Protein AF-A0A369ZVQ5-F1 (afdb_monomer_lite)

Foldseek 3Di:
DPDDQDPVNVVVVVLVVLVVVLDLVSLQVCLVVDPPLVSSLVSLVSSVVVVDPVSVVSNVVSVVVVVVD

pLDDT: mean 89.4, std 13.6, range [42.66, 98.56]

Organism: NCBI:txid736

Sequence (69 aa):
MPKQPDLQEKIEAIKEELVLSKDPKVLIKLGELEKDKSKAQKYFGDACDLRSQEGCDKYRELNEKEQEK

Radius of gyration: 14.18 Å; chains: 1; bounding box: 22×37×44 Å

Structure (mmCIF, N/CA/C/O backbone):
data_AF-A0A369ZVQ5-F1
#
_entry.id   AF-A0A369ZVQ5-F1
#
loop_
_atom_site.group_PDB
_atom_site.id
_atom_site.type_symbol
_atom_site.label_atom_id
_atom_site.label_alt_id
_atom_site.label_comp_id
_atom_site.label_asym_id
_atom_site.label_entity_id
_atom_site.label_seq_id
_atom_site.pdbx_PDB_ins_code
_atom_site.Cartn_x
_atom_site.Cartn_y
_atom_site.Cartn_z
_atom_site.occupancy
_atom_site.B_iso_or_equiv
_atom_site.auth_seq_id
_atom_site.auth_comp_id
_atom_site.auth_asym_id
_atom_site.auth_atom_id
_atom_site.pdbx_PDB_model_num
ATOM 1 N N . MET A 1 1 ? -3.360 23.974 -30.297 1.00 42.66 1 MET A N 1
ATOM 2 C CA . MET A 1 1 ? -2.125 23.760 -29.511 1.00 42.66 1 MET A CA 1
ATOM 3 C C . MET A 1 1 ? -2.282 22.452 -28.757 1.00 42.66 1 MET A C 1
ATOM 5 O O . MET A 1 1 ? -3.319 22.309 -28.116 1.00 42.66 1 MET A O 1
ATOM 9 N N . PRO A 1 2 ? -1.349 21.492 -28.865 1.00 52.97 2 PRO A N 1
ATOM 10 C CA . PRO A 1 2 ? -1.421 20.276 -28.063 1.00 52.97 2 PRO A CA 1
ATOM 11 C C . PRO A 1 2 ? -1.336 20.691 -26.592 1.00 52.97 2 PRO A C 1
ATOM 13 O O . PRO A 1 2 ? -0.385 21.366 -26.193 1.00 52.97 2 PRO A O 1
ATOM 16 N N . LYS A 1 3 ? -2.372 20.375 -25.809 1.00 62.4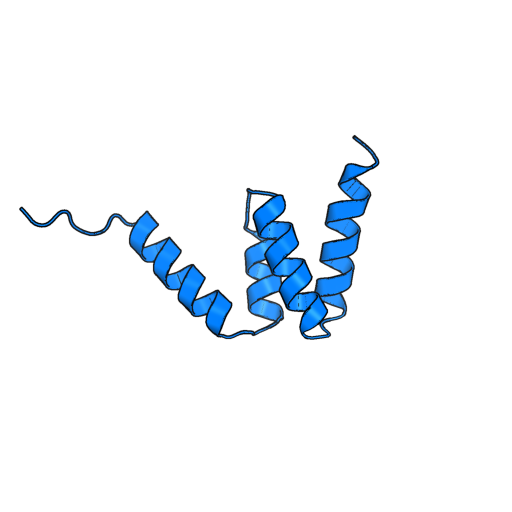1 3 LYS A N 1
ATOM 17 C CA . LYS A 1 3 ? -2.304 20.502 -24.352 1.00 62.41 3 LYS A CA 1
ATOM 18 C C . LYS A 1 3 ? -1.198 19.547 -23.923 1.00 62.41 3 LYS A C 1
ATOM 20 O O . LYS A 1 3 ? -1.293 18.355 -24.197 1.00 62.41 3 LYS A O 1
ATOM 25 N N . GLN A 1 4 ? -0.105 20.082 -23.385 1.00 63.16 4 GLN A N 1
ATOM 26 C CA . GLN A 1 4 ? 0.903 19.227 -22.773 1.00 63.16 4 GLN A CA 1
ATOM 27 C C . GLN A 1 4 ? 0.197 18.423 -21.681 1.00 63.16 4 GLN A C 1
ATOM 29 O O . GLN A 1 4 ? -0.584 19.039 -20.948 1.00 63.16 4 GLN A O 1
ATOM 34 N N . PRO A 1 5 ? 0.435 17.105 -21.587 1.00 67.62 5 PRO A N 1
ATOM 35 C CA . PRO A 1 5 ? -0.146 16.329 -20.513 1.00 67.62 5 PRO A CA 1
ATOM 36 C C . PRO A 1 5 ? 0.310 16.953 -19.206 1.00 67.62 5 PRO A C 1
ATOM 38 O O . PRO A 1 5 ? 1.508 17.232 -19.019 1.00 67.62 5 PRO A O 1
ATOM 41 N N . ASP A 1 6 ? -0.663 17.278 -18.365 1.00 83.06 6 ASP A N 1
ATOM 42 C CA . ASP A 1 6 ? -0.383 17.931 -17.106 1.00 83.06 6 ASP A CA 1
ATOM 43 C C . ASP A 1 6 ? 0.476 17.001 -16.239 1.00 83.06 6 ASP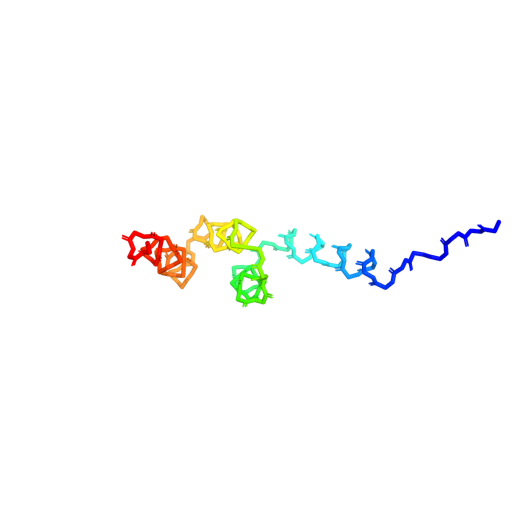 A C 1
ATOM 45 O O . ASP A 1 6 ? 0.560 15.786 -16.443 1.00 83.06 6 ASP A O 1
ATOM 49 N N . LEU A 1 7 ? 1.211 17.584 -15.295 1.00 84.94 7 LEU A N 1
ATOM 50 C CA . LEU A 1 7 ? 2.112 16.803 -14.454 1.00 84.94 7 LEU A CA 1
ATOM 51 C C . LEU A 1 7 ? 1.359 15.692 -13.700 1.00 84.94 7 LEU A C 1
ATOM 53 O O . LEU A 1 7 ? 1.956 14.653 -13.431 1.00 84.94 7 LEU A O 1
ATOM 57 N N . GLN A 1 8 ? 0.067 15.878 -13.403 1.00 84.19 8 GLN A N 1
ATOM 58 C CA . GLN A 1 8 ? -0.740 14.849 -12.753 1.00 84.19 8 GLN A CA 1
ATOM 59 C C . GLN A 1 8 ? -1.087 13.715 -13.715 1.00 84.19 8 GLN A C 1
ATOM 61 O O . GLN A 1 8 ? -0.999 12.563 -13.312 1.00 84.19 8 GLN A O 1
ATOM 66 N N . GLU A 1 9 ? -1.379 14.006 -14.982 1.00 89.19 9 GLU A N 1
ATOM 67 C CA . GLU A 1 9 ? -1.606 12.991 -16.018 1.00 89.19 9 GLU A CA 1
ATOM 68 C C . GLU A 1 9 ? -0.382 12.075 -16.189 1.00 89.19 9 GLU A C 1
ATOM 70 O O . GLU A 1 9 ? -0.509 10.853 -16.244 1.00 89.19 9 GLU A O 1
ATOM 75 N N . LYS A 1 10 ? 0.831 12.644 -16.154 1.00 89.56 10 LYS A N 1
ATOM 76 C CA . LYS A 1 10 ? 2.076 11.851 -16.167 1.00 89.56 10 LYS A CA 1
ATOM 77 C C . LYS A 1 10 ? 2.263 11.022 -14.897 1.00 89.56 10 LYS A C 1
ATOM 79 O O . LYS A 1 10 ? 2.736 9.893 -14.975 1.00 89.56 10 LYS A O 1
ATOM 84 N N . ILE A 1 11 ? 1.928 11.581 -13.734 1.00 88.88 11 ILE A N 1
ATOM 85 C CA . ILE A 1 11 ? 2.005 10.860 -12.456 1.00 88.88 11 ILE A CA 1
ATOM 86 C C . ILE A 1 11 ? 1.024 9.685 -12.448 1.00 88.88 11 ILE A C 1
ATOM 88 O O . ILE A 1 11 ? 1.390 8.604 -11.994 1.00 88.88 11 ILE A O 1
ATOM 92 N N . GLU A 1 12 ? -0.193 9.875 -12.954 1.00 88.94 12 GLU A N 1
ATOM 93 C CA . GLU A 1 12 ? -1.206 8.821 -12.993 1.00 88.94 12 GLU A CA 1
ATOM 94 C C . GLU A 1 12 ? -0.805 7.704 -13.966 1.00 88.94 12 GLU A C 1
ATOM 96 O O . GLU A 1 12 ? -0.868 6.538 -13.593 1.00 88.94 12 GLU A O 1
ATOM 101 N N . ALA A 1 13 ? -0.258 8.040 -15.141 1.00 91.00 13 ALA A N 1
ATOM 102 C CA . ALA A 1 13 ? 0.283 7.043 -16.070 1.00 91.00 13 ALA A CA 1
ATOM 103 C C . ALA A 1 13 ? 1.412 6.203 -15.438 1.00 91.00 13 ALA A C 1
ATOM 105 O O . ALA A 1 13 ? 1.416 4.978 -15.537 1.00 91.00 13 ALA A O 1
ATOM 106 N N . ILE A 1 14 ? 2.336 6.842 -14.710 1.00 90.56 14 ILE A N 1
ATOM 107 C CA . ILE A 1 14 ? 3.404 6.129 -13.988 1.00 90.56 14 ILE A CA 1
ATOM 108 C C . ILE A 1 14 ? 2.817 5.236 -12.886 1.00 90.56 14 ILE A C 1
ATOM 110 O O . ILE A 1 14 ? 3.284 4.117 -12.685 1.00 90.56 14 ILE A O 1
ATOM 114 N N . LYS A 1 15 ? 1.789 5.695 -12.161 1.00 90.25 15 LYS A N 1
ATOM 115 C CA . LYS A 1 15 ? 1.108 4.857 -11.164 1.00 90.25 15 LYS A CA 1
ATOM 116 C C . LYS A 1 15 ? 0.470 3.628 -11.805 1.00 90.25 15 LYS A C 1
ATOM 118 O O . LYS A 1 15 ? 0.598 2.545 -11.243 1.00 90.25 15 LYS A O 1
ATOM 123 N N . GLU A 1 16 ? -0.183 3.769 -12.956 1.00 90.88 16 GLU A N 1
ATOM 124 C CA . GLU A 1 16 ? -0.761 2.633 -13.681 1.00 90.88 16 GLU A CA 1
ATOM 125 C C . GLU A 1 16 ? 0.316 1.610 -14.072 1.00 90.88 16 GLU A C 1
ATOM 127 O O . GLU A 1 16 ? 0.149 0.416 -13.816 1.00 90.88 16 GLU A O 1
ATOM 132 N N . GLU A 1 17 ? 1.460 2.064 -14.592 1.00 92.75 17 GLU A N 1
ATOM 133 C CA . GLU A 1 17 ? 2.608 1.194 -14.885 1.00 92.75 17 GLU A CA 1
ATOM 134 C C . GLU A 1 17 ? 3.133 0.475 -13.630 1.00 92.75 17 GLU A C 1
ATOM 136 O O . GLU A 1 17 ? 3.403 -0.729 -13.656 1.00 92.75 17 GLU A O 1
ATOM 141 N N . LEU A 1 18 ? 3.233 1.183 -12.501 1.00 91.50 18 LEU A N 1
ATOM 142 C CA . LEU A 1 18 ? 3.663 0.608 -11.224 1.00 91.50 18 LEU A CA 1
ATOM 143 C C . LEU A 1 18 ? 2.682 -0.447 -10.701 1.00 91.50 18 LEU A C 1
ATOM 145 O O . LEU A 1 18 ? 3.117 -1.482 -10.198 1.00 91.50 18 LEU A O 1
ATOM 149 N N . VAL A 1 19 ? 1.374 -0.236 -10.851 1.00 91.56 19 VAL A N 1
ATOM 150 C CA . VAL A 1 19 ? 0.349 -1.226 -10.479 1.00 91.56 19 VAL A CA 1
ATOM 151 C C . VAL A 1 19 ? 0.468 -2.485 -11.343 1.00 91.56 19 VAL A C 1
ATOM 153 O O . VAL A 1 19 ? 0.344 -3.601 -10.836 1.00 91.56 19 VAL A O 1
ATOM 156 N N . LEU A 1 20 ? 0.787 -2.335 -12.632 1.00 91.94 20 LEU A N 1
ATOM 157 C CA . LEU A 1 20 ? 0.987 -3.463 -13.549 1.00 91.94 20 LEU A CA 1
ATOM 158 C C . LEU A 1 20 ? 2.216 -4.318 -13.217 1.00 91.94 20 LEU A C 1
ATOM 160 O O . LEU A 1 20 ? 2.231 -5.499 -13.567 1.00 91.94 20 LEU A O 1
ATOM 164 N N . SER A 1 21 ? 3.214 -3.768 -12.516 1.00 91.44 21 SER A N 1
ATOM 165 C CA . SER A 1 21 ? 4.388 -4.535 -12.072 1.00 91.44 21 SER A CA 1
ATOM 166 C C . SER A 1 21 ? 4.034 -5.701 -11.139 1.00 91.44 21 SER A C 1
ATOM 168 O O . SER A 1 21 ? 4.800 -6.659 -11.050 1.00 91.44 21 SER A O 1
ATOM 170 N N . LYS A 1 22 ? 2.869 -5.634 -10.467 1.00 91.88 22 LYS A N 1
ATOM 171 C CA . LYS A 1 22 ? 2.395 -6.620 -9.481 1.00 91.88 22 LYS A CA 1
ATOM 172 C C . LYS A 1 22 ? 3.423 -6.933 -8.388 1.00 91.88 22 LYS A C 1
ATOM 174 O O . LYS A 1 22 ? 3.432 -8.036 -7.849 1.00 91.88 22 LYS A O 1
ATOM 179 N N . ASP A 1 23 ? 4.287 -5.981 -8.045 1.00 96.94 23 ASP A N 1
ATOM 180 C CA . ASP A 1 23 ? 5.148 -6.105 -6.873 1.00 96.94 23 ASP A CA 1
ATOM 181 C C . ASP A 1 23 ? 4.331 -5.747 -5.616 1.00 96.94 23 ASP A C 1
ATOM 183 O O . ASP A 1 23 ? 3.876 -4.602 -5.486 1.00 96.94 23 ASP A O 1
ATOM 187 N N . PRO A 1 24 ? 4.150 -6.679 -4.659 1.00 97.69 24 PRO A N 1
ATOM 188 C CA . PRO A 1 24 ? 3.396 -6.397 -3.445 1.00 97.69 24 PRO A CA 1
ATOM 189 C C . PRO A 1 24 ? 3.949 -5.214 -2.644 1.00 97.69 24 PRO A C 1
ATOM 191 O O . PRO A 1 24 ? 3.172 -4.486 -2.032 1.00 97.69 24 PRO A O 1
ATOM 194 N N . LYS A 1 25 ? 5.268 -4.973 -2.660 1.00 97.12 25 LYS A N 1
ATOM 195 C CA . LYS A 1 25 ? 5.882 -3.842 -1.944 1.00 97.12 25 LYS A CA 1
ATOM 196 C C . LYS A 1 25 ? 5.498 -2.507 -2.566 1.00 97.12 25 LYS A C 1
ATOM 198 O O . LYS A 1 25 ? 5.255 -1.538 -1.848 1.00 97.12 25 LYS A O 1
ATOM 203 N N . VAL A 1 26 ? 5.429 -2.457 -3.896 1.00 97.44 26 VAL A N 1
ATOM 204 C CA . VAL A 1 26 ? 4.995 -1.261 -4.628 1.00 97.44 26 VAL A CA 1
ATOM 205 C C . VAL A 1 26 ? 3.534 -0.966 -4.310 1.00 97.44 26 VAL A C 1
ATOM 207 O O . VAL A 1 26 ? 3.211 0.164 -3.955 1.00 97.44 26 VAL A O 1
ATOM 210 N N . LEU A 1 27 ? 2.671 -1.983 -4.350 1.00 97.88 27 LEU A N 1
ATOM 211 C CA . LEU A 1 27 ? 1.251 -1.847 -4.016 1.00 97.88 27 LEU A CA 1
ATOM 212 C C . LEU A 1 27 ? 1.044 -1.372 -2.571 1.00 97.88 27 LEU A C 1
ATOM 214 O O . LEU A 1 27 ? 0.304 -0.418 -2.346 1.00 97.88 27 LEU A O 1
ATOM 218 N N . ILE A 1 28 ? 1.761 -1.948 -1.600 1.00 98.12 28 ILE A N 1
ATOM 219 C CA . ILE A 1 28 ? 1.730 -1.475 -0.206 1.00 98.12 28 ILE A CA 1
ATOM 220 C C . ILE A 1 28 ? 2.125 0.001 -0.141 1.00 98.12 28 ILE A C 1
ATOM 222 O O . ILE A 1 28 ? 1.417 0.802 0.470 1.00 98.12 28 ILE A O 1
ATOM 226 N N . LYS A 1 29 ? 3.207 0.400 -0.822 1.00 97.94 29 LYS A N 1
ATOM 227 C CA . LYS A 1 29 ? 3.658 1.791 -0.776 1.00 97.94 29 LYS A CA 1
ATOM 228 C C . LYS A 1 29 ? 2.668 2.763 -1.416 1.00 97.94 29 LYS A C 1
ATOM 230 O O . LYS A 1 29 ? 2.480 3.866 -0.905 1.00 97.94 29 LYS A O 1
ATOM 235 N N . LEU A 1 30 ? 2.027 2.357 -2.510 1.00 96.62 30 LEU A N 1
ATOM 236 C CA . LEU A 1 30 ? 0.957 3.125 -3.142 1.00 96.62 30 LEU A CA 1
ATOM 237 C C . LEU A 1 30 ? -0.240 3.274 -2.197 1.00 96.62 30 LEU A C 1
ATOM 239 O O . LEU A 1 30 ? -0.735 4.386 -2.040 1.00 96.62 30 LEU A O 1
ATOM 243 N N . GLY A 1 31 ? -0.647 2.201 -1.513 1.00 96.69 31 GLY A N 1
ATOM 244 C CA . GLY A 1 31 ? -1.714 2.236 -0.511 1.00 96.69 31 GLY A CA 1
ATOM 245 C C . GLY A 1 31 ? -1.436 3.193 0.651 1.00 96.69 31 GLY A C 1
ATOM 246 O O . GLY A 1 31 ? -2.333 3.916 1.067 1.00 96.69 31 GLY A O 1
ATOM 247 N N . GLU A 1 32 ? -0.196 3.263 1.144 1.00 97.19 32 GLU A N 1
ATOM 248 C CA . GLU A 1 32 ? 0.196 4.203 2.210 1.00 97.19 32 GLU A CA 1
ATOM 249 C C . GLU A 1 32 ? 0.159 5.677 1.784 1.00 97.19 32 GLU A C 1
ATOM 251 O O . GLU A 1 32 ? -0.072 6.558 2.612 1.00 97.19 32 GLU A O 1
ATOM 256 N N . LEU A 1 33 ? 0.458 5.954 0.512 1.00 95.50 33 LEU A N 1
ATOM 257 C CA . LEU A 1 33 ? 0.513 7.311 -0.040 1.00 95.50 33 LEU A CA 1
ATOM 258 C C . LEU A 1 33 ? -0.848 7.800 -0.546 1.00 95.50 33 LEU A C 1
ATOM 260 O O . LEU A 1 33 ? -1.039 9.005 -0.736 1.00 95.50 33 LEU A O 1
ATOM 264 N N . GLU A 1 34 ? -1.767 6.877 -0.809 1.00 94.88 34 GLU A N 1
ATOM 265 C CA . GLU A 1 34 ? -3.069 7.177 -1.376 1.00 94.88 34 GLU A CA 1
ATOM 266 C C . GLU A 1 34 ? -3.992 7.819 -0.332 1.00 94.88 34 GLU A C 1
ATOM 268 O O . GLU A 1 34 ? -4.138 7.350 0.795 1.00 94.88 34 GLU A O 1
ATOM 273 N N . LYS A 1 35 ? -4.616 8.934 -0.720 1.00 92.62 35 LYS A N 1
ATOM 274 C CA . LYS A 1 35 ? -5.530 9.690 0.146 1.00 92.62 35 LYS A CA 1
ATOM 275 C C . LYS A 1 35 ? -6.950 9.156 0.051 1.00 92.62 35 LYS A C 1
ATOM 277 O O . LYS A 1 35 ? -7.704 9.251 1.019 1.00 92.62 35 LYS A O 1
ATOM 282 N N . ASP A 1 36 ? -7.325 8.644 -1.119 1.00 94.62 36 ASP A N 1
ATOM 283 C CA . ASP A 1 36 ? -8.608 7.982 -1.301 1.00 94.62 36 ASP A CA 1
ATOM 284 C C . ASP A 1 36 ? -8.564 6.604 -0.644 1.00 94.62 36 ASP A C 1
ATOM 286 O O . ASP A 1 36 ? -7.859 5.691 -1.076 1.00 94.62 36 ASP A O 1
ATOM 290 N N . LYS A 1 37 ? -9.357 6.446 0.411 1.00 93.50 37 LYS A N 1
ATOM 291 C CA . LYS A 1 37 ? -9.387 5.215 1.185 1.00 93.50 37 LYS A CA 1
ATOM 292 C C . LYS A 1 37 ? -9.774 3.987 0.355 1.00 93.50 37 LYS A C 1
ATOM 294 O O . LYS A 1 37 ? -9.186 2.930 0.557 1.00 93.50 37 LYS A O 1
ATOM 299 N N . SER A 1 38 ? -10.711 4.118 -0.582 1.00 95.06 38 SER A N 1
ATOM 300 C CA . SER A 1 38 ? -11.161 2.995 -1.417 1.00 95.06 38 SER A CA 1
ATOM 301 C C . SER A 1 38 ? -10.048 2.551 -2.366 1.00 95.06 38 SER A C 1
ATOM 303 O O . SER A 1 38 ? 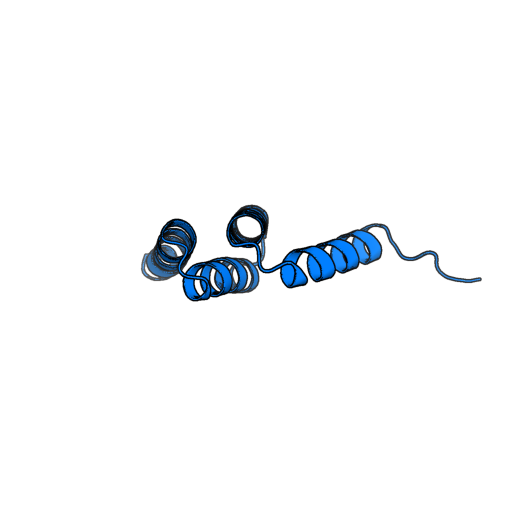-9.829 1.357 -2.574 1.00 95.06 38 SER A O 1
ATOM 305 N N . LYS A 1 39 ? -9.285 3.510 -2.9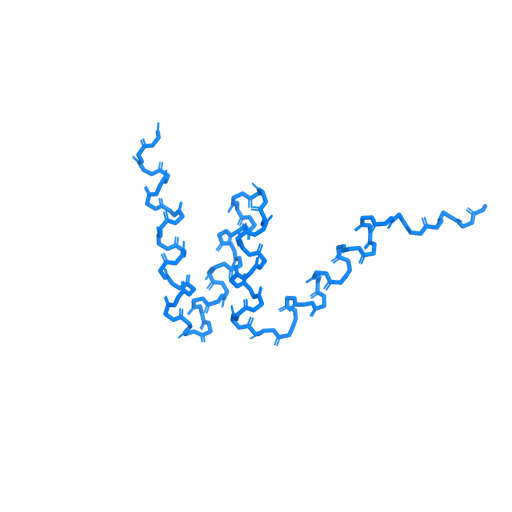07 1.00 95.31 39 LYS A N 1
ATOM 306 C CA . LYS A 1 39 ? -8.094 3.204 -3.713 1.00 95.31 39 LYS A CA 1
ATOM 307 C C . LYS A 1 39 ? -6.986 2.566 -2.868 1.00 95.31 39 LYS A C 1
ATOM 309 O O . LYS A 1 39 ? -6.404 1.575 -3.300 1.00 95.31 39 LYS A O 1
ATOM 314 N N . ALA A 1 40 ? -6.734 3.073 -1.660 1.00 96.88 40 ALA A N 1
ATOM 315 C CA . ALA A 1 40 ? -5.765 2.479 -0.737 1.00 96.88 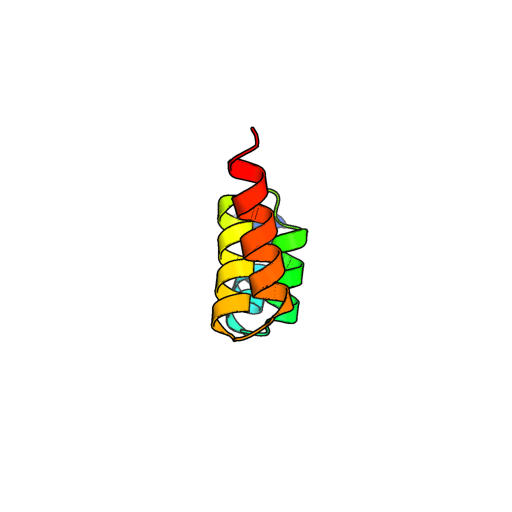40 ALA A CA 1
ATOM 316 C C . ALA A 1 40 ? -6.139 1.032 -0.372 1.00 96.88 40 ALA A C 1
ATOM 318 O O . ALA A 1 40 ? -5.298 0.135 -0.426 1.00 96.88 40 ALA A O 1
ATOM 319 N N . GLN A 1 41 ? -7.421 0.793 -0.083 1.00 97.12 41 GLN A N 1
ATOM 320 C CA . GLN A 1 41 ? -7.970 -0.532 0.188 1.00 97.12 41 GLN A CA 1
ATOM 321 C C . GLN A 1 41 ? -7.740 -1.481 -0.990 1.00 97.12 41 GLN A C 1
ATOM 323 O O . GLN A 1 41 ? -7.323 -2.617 -0.772 1.00 97.12 41 GLN A O 1
ATOM 328 N N . LYS A 1 42 ? -7.939 -1.016 -2.231 1.00 96.62 42 LYS A N 1
ATOM 329 C CA . LYS A 1 42 ? -7.637 -1.808 -3.428 1.00 96.62 42 LYS A CA 1
ATOM 330 C C . LYS A 1 42 ? -6.157 -2.187 -3.498 1.00 96.62 42 LYS A C 1
ATOM 332 O O . LYS A 1 42 ? -5.859 -3.360 -3.668 1.00 96.62 42 LYS A O 1
ATOM 337 N N . TYR A 1 43 ? -5.234 -1.243 -3.304 1.00 97.94 43 TYR A N 1
ATOM 338 C CA . TYR A 1 43 ? -3.801 -1.551 -3.354 1.00 97.94 43 TYR A CA 1
ATOM 339 C C . TYR A 1 43 ? -3.364 -2.549 -2.274 1.00 97.94 43 TYR A C 1
ATOM 341 O O . TYR A 1 43 ? -2.607 -3.476 -2.562 1.00 97.94 43 TYR A O 1
ATOM 349 N N . PHE A 1 44 ? -3.859 -2.407 -1.041 1.00 98.31 44 PHE A N 1
ATOM 350 C CA . PHE A 1 44 ? -3.576 -3.381 0.017 1.00 98.31 44 PHE A CA 1
ATOM 351 C C . PHE A 1 44 ? -4.218 -4.748 -0.259 1.00 98.31 44 PHE A C 1
ATOM 353 O O . PHE A 1 44 ? -3.596 -5.774 0.011 1.00 98.31 44 PHE A O 1
ATOM 360 N N . GLY A 1 45 ? -5.426 -4.768 -0.832 1.00 97.81 45 GLY A N 1
ATOM 361 C CA . GLY A 1 45 ? -6.123 -5.986 -1.250 1.00 97.81 45 GLY A CA 1
ATOM 362 C C . GLY A 1 45 ? -5.366 -6.726 -2.350 1.00 97.81 45 GLY A C 1
ATOM 363 O O . GLY A 1 45 ? -5.051 -7.898 -2.182 1.00 97.81 45 GLY A O 1
ATOM 364 N N . ASP A 1 46 ? -4.954 -6.017 -3.402 1.00 97.69 46 ASP A N 1
ATOM 365 C CA . ASP A 1 46 ? -4.146 -6.570 -4.492 1.00 97.69 46 ASP A CA 1
ATOM 366 C C . ASP A 1 46 ? -2.809 -7.132 -3.954 1.00 97.69 46 ASP A C 1
ATOM 368 O O . ASP A 1 46 ? -2.376 -8.217 -4.343 1.00 97.69 46 ASP A O 1
ATOM 372 N N . ALA A 1 47 ? -2.161 -6.444 -3.003 1.00 98.50 47 ALA A N 1
ATOM 373 C CA . ALA A 1 47 ? -0.957 -6.955 -2.339 1.00 98.50 47 ALA A CA 1
ATOM 374 C C . ALA A 1 47 ? -1.233 -8.217 -1.497 1.00 98.50 47 ALA A C 1
ATOM 376 O O . ALA A 1 47 ? -0.406 -9.134 -1.463 1.00 98.50 47 ALA A O 1
ATOM 377 N N . CYS A 1 48 ? -2.385 -8.279 -0.826 1.00 98.44 48 CYS A N 1
ATOM 378 C CA . CYS A 1 48 ? -2.822 -9.448 -0.066 1.00 98.44 48 CYS A CA 1
ATOM 379 C C . CYS A 1 48 ? -3.122 -10.650 -0.977 1.00 98.44 48 CYS A C 1
ATOM 381 O O . CYS A 1 48 ? -2.700 -11.770 -0.677 1.00 98.44 48 CYS A O 1
ATOM 383 N N . ASP A 1 49 ? -3.764 -10.425 -2.125 1.00 98.06 49 ASP A N 1
ATOM 38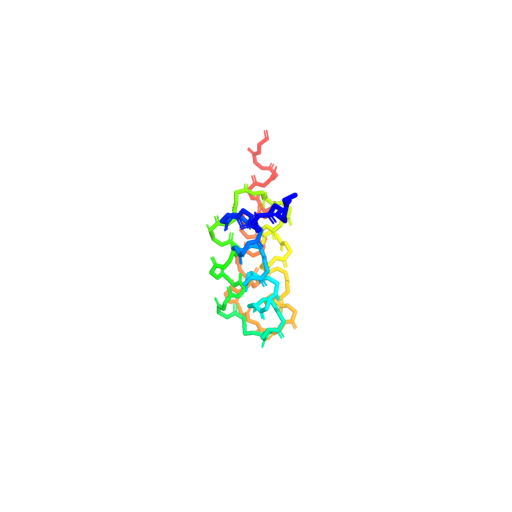4 C CA . ASP A 1 49 ? -4.045 -11.456 -3.132 1.00 98.06 49 ASP A CA 1
ATOM 385 C C . ASP A 1 49 ? -2.755 -12.067 -3.695 1.00 98.06 49 ASP A C 1
ATOM 387 O O . ASP A 1 49 ? -2.679 -13.271 -3.962 1.00 98.06 49 ASP A O 1
ATOM 391 N N . LEU A 1 50 ? -1.688 -11.266 -3.765 1.00 97.94 50 LEU A N 1
ATOM 392 C CA . LEU A 1 50 ? -0.326 -11.710 -4.074 1.00 97.94 50 LEU A CA 1
ATOM 393 C C . LEU A 1 50 ? 0.391 -12.391 -2.891 1.00 97.94 50 LEU A C 1
ATOM 395 O O . LEU A 1 50 ? 1.601 -12.610 -2.940 1.00 97.94 50 LEU A O 1
ATOM 399 N N . ARG A 1 51 ? -0.348 -12.766 -1.841 1.00 97.75 51 ARG A N 1
ATOM 400 C CA . ARG A 1 51 ? 0.127 -13.466 -0.635 1.00 97.75 51 ARG A CA 1
ATOM 401 C C . ARG A 1 51 ? 1.133 -12.675 0.204 1.00 97.75 51 ARG A C 1
ATOM 403 O O . ARG A 1 51 ? 1.882 -13.271 0.978 1.00 97.75 51 ARG A O 1
ATOM 410 N N . SER A 1 52 ? 1.144 -11.346 0.102 1.00 98.38 52 SER A N 1
ATOM 411 C CA . SER A 1 52 ? 1.911 -10.518 1.033 1.00 98.38 52 SER A CA 1
ATOM 412 C C . SER A 1 52 ? 1.197 -10.429 2.377 1.00 98.38 52 SER A C 1
ATOM 414 O O . SER A 1 52 ? 0.119 -9.842 2.472 1.00 98.38 52 SER A O 1
ATOM 416 N N . GLN A 1 53 ? 1.823 -10.967 3.427 1.00 98.50 53 GLN A N 1
ATOM 417 C CA . GLN A 1 53 ? 1.308 -10.872 4.796 1.00 98.50 53 GLN A CA 1
ATOM 418 C C . GLN A 1 53 ? 1.107 -9.409 5.216 1.00 98.50 53 GLN A C 1
ATOM 420 O O . GLN A 1 53 ? 0.046 -9.055 5.722 1.00 98.50 53 GLN A O 1
ATOM 425 N N . GLU A 1 54 ? 2.080 -8.545 4.914 1.00 98.44 54 GLU A N 1
ATOM 426 C CA . GLU A 1 54 ? 1.993 -7.108 5.189 1.00 98.44 54 GLU A CA 1
ATOM 427 C C . GLU A 1 54 ? 0.825 -6.454 4.435 1.00 98.44 54 GLU A C 1
ATOM 429 O O . GLU A 1 54 ? 0.103 -5.640 5.005 1.00 98.44 54 GLU A O 1
ATOM 434 N N . GLY A 1 55 ? 0.583 -6.855 3.181 1.00 98.50 55 GLY A N 1
ATOM 435 C CA . GLY A 1 55 ? -0.567 -6.387 2.401 1.00 98.50 55 GLY A CA 1
ATOM 436 C C . GLY A 1 55 ? -1.898 -6.742 3.068 1.00 98.50 55 GLY A C 1
ATOM 437 O O . GLY A 1 55 ? -2.756 -5.878 3.240 1.00 98.50 55 GLY A O 1
ATOM 438 N N . CYS A 1 56 ? -2.042 -7.990 3.522 1.00 98.56 56 CYS A N 1
ATOM 439 C CA . CYS A 1 56 ? -3.234 -8.443 4.239 1.00 98.56 56 CYS A CA 1
ATOM 440 C C . CYS A 1 56 ? -3.423 -7.733 5.586 1.00 98.56 56 CYS A C 1
ATOM 442 O O . CYS A 1 56 ? -4.548 -7.382 5.944 1.00 98.56 56 CYS A O 1
ATOM 444 N N . ASP A 1 57 ? -2.338 -7.495 6.326 1.00 98.19 57 ASP A N 1
ATOM 445 C CA . ASP A 1 57 ? -2.397 -6.791 7.607 1.00 98.19 57 ASP A CA 1
ATOM 446 C C . ASP A 1 57 ? -2.817 -5.329 7.421 1.00 98.19 57 ASP A C 1
ATOM 448 O O . ASP A 1 57 ? -3.698 -4.858 8.140 1.00 98.19 57 ASP A O 1
ATOM 452 N N . LYS A 1 58 ? -2.283 -4.639 6.405 1.00 98.00 58 LYS A N 1
ATOM 453 C CA . LYS A 1 58 ? -2.702 -3.274 6.045 1.00 98.00 58 LYS A CA 1
ATOM 454 C C . LYS A 1 58 ? -4.148 -3.211 5.568 1.00 98.00 58 LYS A C 1
ATOM 456 O O . LYS A 1 58 ? -4.873 -2.297 5.955 1.00 98.00 58 LYS A O 1
ATOM 461 N N . TYR A 1 59 ? -4.584 -4.180 4.762 1.00 97.94 59 TYR A N 1
ATOM 462 C CA . TYR A 1 59 ? -5.973 -4.273 4.314 1.00 97.94 59 TYR A CA 1
ATOM 463 C C . TYR A 1 59 ? -6.928 -4.416 5.505 1.00 97.94 59 TYR A C 1
ATOM 465 O O . TYR A 1 59 ? -7.912 -3.683 5.604 1.00 97.94 59 TYR A O 1
ATOM 473 N N . ARG A 1 60 ? -6.611 -5.317 6.443 1.00 96.94 60 ARG A N 1
ATOM 474 C CA . ARG A 1 60 ? -7.393 -5.522 7.667 1.00 96.94 60 ARG A CA 1
ATOM 475 C C . ARG A 1 60 ? -7.411 -4.262 8.536 1.00 96.94 60 ARG A C 1
ATOM 477 O O . ARG A 1 60 ? -8.494 -3.781 8.850 1.00 96.94 60 ARG A O 1
ATOM 484 N N . GLU A 1 61 ? -6.246 -3.685 8.835 1.00 95.81 61 GLU A N 1
ATOM 485 C CA . GLU A 1 61 ? -6.113 -2.459 9.640 1.00 95.81 61 GLU A CA 1
ATOM 486 C C . GLU A 1 61 ? -6.949 -1.304 9.058 1.00 95.81 61 GLU A C 1
ATOM 488 O O . GLU A 1 61 ? -7.604 -0.560 9.790 1.00 95.81 61 GLU A O 1
ATOM 493 N N . LEU A 1 62 ? -6.947 -1.148 7.730 1.00 94.44 62 LEU A N 1
ATOM 494 C CA . LEU A 1 62 ? -7.688 -0.086 7.055 1.00 94.44 62 LEU A CA 1
ATOM 495 C C . LEU A 1 62 ? -9.214 -0.244 7.198 1.00 94.44 62 LEU A C 1
ATOM 497 O O . LEU A 1 62 ? -9.911 0.765 7.362 1.00 94.44 62 LEU A O 1
ATOM 501 N N . ASN A 1 63 ? -9.713 -1.482 7.150 1.00 90.19 63 ASN A N 1
ATOM 502 C CA . ASN A 1 63 ? -11.139 -1.809 7.240 1.00 90.19 63 ASN A CA 1
ATOM 503 C C . ASN A 1 63 ? -11.642 -1.871 8.689 1.00 90.19 63 ASN A C 1
ATOM 505 O O . ASN A 1 63 ? -12.771 -1.479 8.963 1.00 90.19 63 ASN A O 1
ATOM 509 N N . GLU A 1 64 ? -10.816 -2.307 9.639 1.00 89.31 64 GLU A N 1
ATOM 510 C CA . GLU A 1 64 ? -11.159 -2.293 11.070 1.00 89.31 64 GLU A CA 1
ATOM 511 C C . GLU A 1 64 ? -11.320 -0.856 11.581 1.00 89.31 64 GLU A C 1
ATOM 513 O O . GLU A 1 64 ? -12.303 -0.549 12.252 1.00 89.31 64 GLU A O 1
ATOM 518 N N . LYS A 1 65 ? -10.461 0.071 11.129 1.00 71.00 65 LYS A N 1
ATOM 519 C CA . LYS A 1 65 ? -10.622 1.517 11.375 1.00 71.00 65 LYS A CA 1
ATOM 520 C C . LYS A 1 65 ? -11.933 2.110 10.829 1.00 71.00 65 LYS A C 1
ATOM 522 O O . LYS A 1 65 ? -12.237 3.255 11.150 1.00 71.00 65 LYS A O 1
ATOM 527 N N . GLU A 1 66 ? -12.685 1.414 9.966 1.00 59.56 66 GLU A N 1
ATOM 528 C CA . GLU A 1 66 ? -14.031 1.862 9.545 1.00 59.56 66 GLU A CA 1
ATOM 529 C C . GLU A 1 66 ? -15.098 1.599 10.583 1.00 59.56 66 GLU A C 1
ATOM 531 O O . GLU A 1 66 ? -16.049 2.364 10.660 1.00 59.56 66 GLU A O 1
ATOM 536 N N . GLN A 1 67 ? -14.950 0.539 11.370 1.00 58.25 67 GLN A N 1
ATOM 537 C CA . GLN A 1 67 ? -15.990 0.106 12.298 1.00 58.25 67 GLN A CA 1
ATOM 538 C C . GLN A 1 67 ? -15.974 0.912 13.606 1.00 58.25 67 GLN A C 1
ATOM 540 O O . GLN A 1 67 ? -16.915 0.832 14.388 1.00 58.25 67 GLN A O 1
ATOM 545 N N . GLU A 1 68 ? -14.922 1.706 13.828 1.00 55.91 68 GLU A N 1
ATOM 546 C CA . GLU A 1 68 ? -14.723 2.541 15.019 1.00 55.91 68 GLU A CA 1
ATOM 547 C C . GLU A 1 68 ? -15.109 4.024 14.820 1.00 55.91 68 GLU A C 1
ATOM 549 O O . GLU A 1 68 ? -14.955 4.820 15.750 1.00 55.91 68 GLU A O 1
ATOM 554 N N . LYS A 1 69 ? -15.585 4.419 13.629 1.00 50.88 69 LYS A N 1
ATOM 555 C CA . LYS A 1 69 ? -16.067 5.781 13.323 1.00 50.88 69 LYS A CA 1
ATOM 556 C C . LYS A 1 69 ? -17.585 5.847 13.241 1.00 50.88 69 LYS A C 1
ATOM 558 O O . LYS A 1 69 ? -18.120 6.891 13.677 1.00 50.88 69 LYS A O 1
#

Secondary structure (DSSP, 8-state):
---PPPHHHHHHHHHHHHHHT--HHHHHHHHHH-SSHHHHHHHHHHHHHTT-HHHHHHHHHHHHHHHT-